Protein AF-A0A528D7B2-F1 (afdb_monomer_lite)

Structure (mmCIF, N/CA/C/O backbone):
data_AF-A0A528D7B2-F1
#
_entry.id   AF-A0A528D7B2-F1
#
loop_
_atom_site.group_PDB
_atom_site.id
_atom_site.type_symbol
_atom_site.label_atom_id
_atom_site.label_alt_id
_atom_site.label_comp_id
_atom_site.label_asym_id
_atom_site.label_entity_id
_atom_site.label_seq_id
_atom_site.pdbx_PDB_ins_code
_atom_site.Cartn_x
_atom_site.Cartn_y
_atom_site.Cartn_z
_atom_site.occupancy
_atom_site.B_iso_or_equiv
_atom_site.auth_seq_id
_atom_site.auth_comp_id
_atom_site.auth_asym_id
_atom_site.auth_atom_id
_atom_site.pdbx_PDB_model_num
ATOM 1 N N . LEU A 1 1 ? -7.031 9.796 5.346 1.00 49.62 1 LEU A N 1
ATOM 2 C CA . LEU A 1 1 ? -7.112 8.997 4.097 1.00 49.62 1 LEU A CA 1
ATOM 3 C C . LEU A 1 1 ? -6.552 9.745 2.885 1.00 49.62 1 LEU A C 1
ATOM 5 O O . LEU A 1 1 ? -5.576 9.276 2.320 1.00 49.62 1 LEU A O 1
ATOM 9 N N . ALA A 1 2 ? -7.066 10.927 2.520 1.00 50.53 2 ALA A N 1
ATOM 10 C CA . ALA A 1 2 ? -6.559 11.677 1.358 1.00 50.53 2 ALA A CA 1
ATOM 11 C C . ALA A 1 2 ? -5.067 12.076 1.454 1.00 50.53 2 ALA A C 1
ATOM 13 O O . ALA A 1 2 ? -4.365 12.083 0.445 1.00 50.53 2 ALA A O 1
ATOM 14 N N . ASP A 1 3 ? -4.560 12.346 2.661 1.00 44.81 3 ASP A N 1
ATOM 15 C CA . ASP A 1 3 ? -3.139 12.661 2.868 1.00 44.81 3 ASP A CA 1
ATOM 16 C C . ASP A 1 3 ? -2.225 11.432 2.774 1.00 44.81 3 ASP A C 1
ATOM 18 O O . ASP A 1 3 ? -1.130 11.539 2.232 1.00 44.81 3 ASP A O 1
ATOM 22 N N . ALA A 1 4 ? -2.704 10.243 3.161 1.00 49.66 4 ALA A N 1
ATOM 23 C CA . ALA A 1 4 ? -1.969 8.985 2.987 1.00 49.66 4 ALA A CA 1
ATOM 24 C C . ALA A 1 4 ? -1.818 8.619 1.498 1.00 49.66 4 ALA A C 1
ATOM 26 O O . ALA A 1 4 ? -0.745 8.216 1.056 1.00 49.66 4 ALA A O 1
ATOM 27 N N . VAL A 1 5 ? -2.860 8.868 0.697 1.00 52.22 5 VAL A N 1
ATOM 28 C CA . VAL A 1 5 ? -2.845 8.676 -0.766 1.00 52.22 5 VAL A CA 1
ATOM 29 C C . VAL A 1 5 ? -1.933 9.692 -1.462 1.00 52.22 5 VAL A C 1
ATOM 31 O O . VAL A 1 5 ? -1.262 9.371 -2.444 1.00 52.22 5 VAL A O 1
ATOM 34 N N . ARG A 1 6 ? -1.850 10.925 -0.953 1.00 55.81 6 ARG A N 1
ATOM 35 C CA . ARG A 1 6 ? -0.893 11.923 -1.457 1.00 55.81 6 ARG A CA 1
ATOM 36 C C . ARG A 1 6 ? 0.548 11.580 -1.086 1.00 55.81 6 ARG A C 1
ATOM 38 O O . ARG A 1 6 ? 1.442 11.765 -1.909 1.00 55.81 6 ARG A O 1
ATOM 45 N N . GLN A 1 7 ? 0.772 11.026 0.101 1.00 54.12 7 GLN A N 1
ATOM 46 C CA . GLN A 1 7 ? 2.093 10.589 0.545 1.00 54.12 7 GLN A CA 1
ATOM 47 C C . GLN A 1 7 ? 2.577 9.344 -0.226 1.00 54.12 7 GLN A C 1
ATOM 49 O O . GLN A 1 7 ? 3.732 9.314 -0.647 1.00 54.12 7 GLN A O 1
ATOM 54 N N . GLN A 1 8 ? 1.682 8.396 -0.545 1.00 59.31 8 GLN A N 1
ATOM 55 C CA . GLN A 1 8 ? 1.942 7.283 -1.473 1.00 59.31 8 GLN A CA 1
ATOM 56 C C . GLN A 1 8 ? 2.262 7.783 -2.896 1.00 59.31 8 GLN A C 1
ATOM 58 O O . GLN A 1 8 ? 3.213 7.321 -3.523 1.00 59.31 8 GLN A O 1
ATOM 63 N N . ASN A 1 9 ? 1.517 8.772 -3.402 1.00 58.03 9 ASN A N 1
ATOM 64 C CA . ASN A 1 9 ? 1.776 9.355 -4.721 1.00 58.03 9 ASN A CA 1
ATOM 65 C C . ASN A 1 9 ? 3.124 10.089 -4.805 1.00 58.03 9 ASN A C 1
ATOM 67 O O . ASN A 1 9 ? 3.759 10.064 -5.855 1.00 58.03 9 ASN A O 1
ATOM 71 N N . ASN A 1 10 ? 3.592 10.706 -3.718 1.00 57.16 10 ASN A N 1
ATOM 72 C CA . ASN A 1 10 ? 4.919 11.324 -3.675 1.00 57.16 10 ASN A CA 1
ATOM 73 C C . ASN A 1 10 ? 6.057 10.291 -3.582 1.00 57.16 10 ASN A C 1
ATOM 75 O O . ASN A 1 10 ? 7.114 10.527 -4.158 1.00 57.16 10 ASN A O 1
ATOM 79 N N . LEU A 1 11 ? 5.841 9.136 -2.942 1.00 58.62 11 LEU A N 1
ATOM 80 C CA . LEU A 1 11 ? 6.828 8.045 -2.883 1.00 58.62 11 LEU A CA 1
ATOM 81 C C . LEU A 1 11 ? 6.953 7.288 -4.216 1.00 58.62 11 LEU A C 1
ATOM 83 O O . LEU A 1 11 ? 8.066 6.994 -4.648 1.00 58.62 11 LEU A O 1
ATOM 87 N N . ARG A 1 12 ? 5.837 7.088 -4.929 1.00 62.34 12 ARG A N 1
ATOM 88 C CA . ARG A 1 12 ? 5.813 6.578 -6.314 1.00 62.34 12 ARG A CA 1
ATOM 89 C C . ARG A 1 12 ? 6.588 7.485 -7.275 1.00 62.34 12 ARG A C 1
ATOM 91 O O . ARG A 1 12 ? 7.337 7.017 -8.122 1.00 62.34 12 ARG A O 1
ATOM 98 N N . ARG A 1 13 ? 6.469 8.801 -7.100 1.00 57.94 13 ARG A N 1
ATOM 99 C CA . ARG A 1 13 ? 7.215 9.784 -7.902 1.00 57.94 13 ARG A CA 1
ATOM 100 C C . ARG A 1 13 ? 8.696 9.869 -7.525 1.00 57.94 13 ARG A C 1
ATOM 102 O O . ARG A 1 13 ? 9.513 10.217 -8.369 1.00 57.94 13 ARG A O 1
ATOM 109 N N . LEU A 1 14 ? 9.054 9.515 -6.289 1.00 49.34 14 LEU A N 1
ATOM 110 C CA . LEU A 1 14 ? 10.447 9.368 -5.863 1.00 49.34 14 LEU A CA 1
ATOM 111 C C . LEU A 1 14 ? 11.113 8.162 -6.565 1.00 49.34 14 LEU A C 1
ATOM 113 O O . LEU A 1 14 ? 12.231 8.318 -7.048 1.00 49.34 14 LEU A O 1
ATOM 117 N 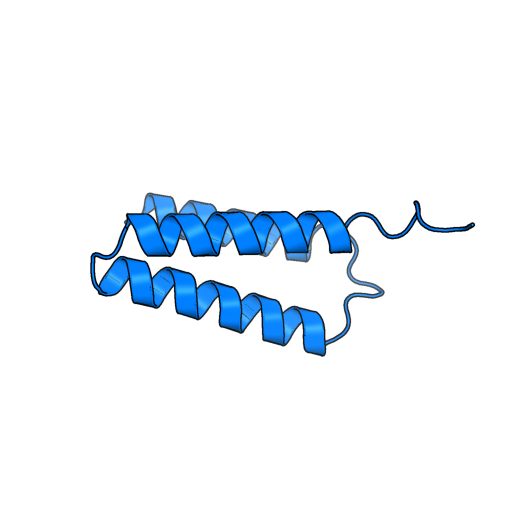N . GLN A 1 15 ? 10.401 7.029 -6.722 1.00 54.53 15 GLN A N 1
ATOM 118 C CA . GLN A 1 15 ? 10.811 5.881 -7.562 1.00 54.53 15 GLN A CA 1
ATOM 119 C C . GLN A 1 15 ? 10.938 6.251 -9.051 1.00 54.53 15 GLN A C 1
ATOM 121 O O . GLN A 1 15 ? 11.877 5.825 -9.708 1.00 54.53 15 GLN A O 1
ATOM 126 N N . GLU A 1 16 ? 10.036 7.082 -9.580 1.00 49.62 16 GLU A N 1
ATOM 127 C CA . GLU A 1 16 ? 10.107 7.588 -10.964 1.00 49.62 16 GLU A CA 1
ATOM 128 C C . GLU A 1 16 ? 11.282 8.570 -11.191 1.00 49.62 16 GLU A C 1
ATOM 130 O O . GLU A 1 16 ? 11.718 8.744 -12.326 1.00 49.62 16 GLU A O 1
ATOM 135 N N . SER A 1 17 ? 11.812 9.207 -10.135 1.00 49.25 17 SER A N 1
ATOM 136 C CA . SER A 1 17 ? 12.879 10.226 -10.230 1.00 49.25 17 SER A CA 1
ATOM 137 C C . SER A 1 17 ? 14.290 9.733 -9.876 1.00 49.25 17 SER A C 1
ATOM 139 O O . SER A 1 17 ? 15.272 10.355 -10.280 1.00 49.25 17 SER A O 1
ATOM 141 N N . ALA A 1 18 ? 14.414 8.620 -9.148 1.00 49.31 18 ALA A N 1
ATOM 142 C CA . ALA A 1 18 ? 15.691 8.026 -8.766 1.00 49.31 18 ALA A CA 1
ATOM 143 C C . ALA A 1 18 ? 16.052 6.847 -9.697 1.00 49.31 18 ALA A C 1
ATOM 145 O O . ALA A 1 18 ? 15.730 5.703 -9.409 1.00 49.31 18 ALA A O 1
ATOM 146 N N . GLY A 1 19 ? 16.744 7.137 -10.807 1.00 52.03 19 GLY A N 1
ATOM 147 C CA . GLY A 1 19 ? 17.687 6.205 -11.455 1.00 52.03 19 GLY A CA 1
ATOM 148 C C . GLY A 1 19 ? 17.102 4.998 -12.201 1.00 52.03 19 GLY A C 1
ATOM 149 O O . GLY A 1 19 ? 17.415 3.857 -11.883 1.00 52.03 19 GLY A O 1
ATOM 150 N N . PHE A 1 20 ? 16.287 5.242 -13.223 1.00 48.66 20 PHE A N 1
ATOM 151 C CA . PHE A 1 20 ? 15.545 4.227 -13.983 1.00 48.66 20 PHE A CA 1
ATOM 152 C C . PHE A 1 20 ? 16.347 3.417 -15.029 1.00 48.66 20 PHE A C 1
ATOM 154 O O . PHE A 1 20 ? 15.767 3.001 -16.028 1.00 48.66 20 PHE A O 1
ATOM 161 N N . GLU A 1 21 ? 17.646 3.167 -14.843 1.00 51.91 21 GLU A N 1
ATOM 162 C CA . GLU A 1 21 ? 18.375 2.282 -15.777 1.00 51.91 21 GLU A CA 1
ATOM 163 C C . GLU A 1 21 ? 18.480 0.816 -15.307 1.00 51.91 21 GLU A C 1
ATOM 165 O O . GLU A 1 21 ? 18.600 -0.053 -16.164 1.00 51.91 21 GLU A O 1
ATOM 170 N N . GLU A 1 22 ? 18.334 0.477 -14.011 1.00 56.12 22 GLU A N 1
ATOM 171 C CA . GLU A 1 22 ? 18.648 -0.897 -13.540 1.00 56.12 22 GLU A CA 1
ATOM 172 C C . GLU A 1 22 ? 17.789 -1.467 -12.382 1.00 56.12 22 GLU A C 1
ATOM 174 O O . GLU A 1 22 ? 18.273 -2.304 -11.623 1.00 56.12 22 GLU A O 1
ATOM 179 N N . LEU A 1 23 ? 16.518 -1.087 -12.188 1.00 62.91 23 LEU A N 1
ATOM 180 C CA . LEU A 1 23 ? 15.656 -1.853 -11.261 1.00 62.91 23 LEU A CA 1
ATOM 181 C C . LEU A 1 23 ? 15.055 -3.071 -11.986 1.00 62.91 23 LEU A C 1
ATOM 183 O O . LEU A 1 23 ? 14.271 -2.876 -12.917 1.00 62.91 23 LEU A O 1
ATOM 187 N N . PRO A 1 24 ? 15.369 -4.318 -11.573 1.00 73.81 24 PRO A N 1
ATOM 188 C CA . PRO A 1 24 ? 14.796 -5.506 -12.198 1.00 73.81 24 PRO A CA 1
ATOM 189 C C . PRO A 1 24 ? 13.272 -5.508 -12.068 1.00 73.81 24 PRO A C 1
ATOM 191 O O . PRO A 1 24 ? 12.727 -5.097 -11.036 1.00 73.81 24 PRO A O 1
ATOM 194 N N . ALA A 1 25 ? 12.581 -6.003 -13.095 1.00 74.44 25 ALA A N 1
ATOM 195 C CA . ALA A 1 25 ? 11.120 -6.067 -13.130 1.00 74.44 25 ALA A CA 1
ATOM 196 C C . ALA A 1 25 ? 10.548 -6.804 -11.907 1.00 74.44 25 ALA A C 1
ATOM 198 O O . ALA A 1 25 ? 9.532 -6.401 -11.340 1.00 74.44 25 ALA A O 1
ATOM 199 N N . GLU A 1 26 ? 11.265 -7.818 -11.429 1.00 78.44 26 GLU A N 1
ATOM 200 C CA . GLU A 1 26 ? 10.926 -8.601 -10.249 1.00 78.44 26 GLU A CA 1
ATOM 201 C C . GLU A 1 26 ? 10.899 -7.743 -8.978 1.00 78.44 26 GLU A C 1
ATOM 203 O O . GLU A 1 26 ? 10.046 -7.944 -8.110 1.00 78.44 26 GLU A O 1
ATOM 208 N N . ARG A 1 27 ? 11.790 -6.746 -8.851 1.00 79.06 27 ARG A N 1
ATOM 209 C CA . ARG A 1 27 ? 11.793 -5.856 -7.681 1.00 79.06 27 ARG A CA 1
ATOM 210 C C . ARG A 1 27 ? 10.620 -4.883 -7.715 1.00 79.06 27 ARG A C 1
ATOM 212 O O . ARG A 1 27 ? 10.065 -4.574 -6.659 1.00 79.06 27 ARG A O 1
ATOM 219 N N . ILE A 1 28 ? 10.224 -4.437 -8.905 1.00 78.00 28 ILE A N 1
ATOM 220 C CA . ILE A 1 28 ? 9.041 -3.591 -9.093 1.00 78.00 28 ILE A CA 1
ATOM 221 C C . ILE A 1 28 ? 7.782 -4.376 -8.705 1.00 78.00 28 ILE A C 1
ATOM 223 O O . ILE A 1 28 ? 7.000 -3.911 -7.876 1.00 78.00 28 ILE A O 1
ATOM 227 N N . GLU A 1 29 ? 7.623 -5.597 -9.219 1.00 81.62 29 GLU A N 1
ATOM 228 C CA . GLU A 1 29 ? 6.497 -6.480 -8.890 1.00 81.62 29 GLU A CA 1
ATOM 229 C C . GLU A 1 29 ? 6.416 -6.767 -7.383 1.00 81.62 29 GLU A C 1
ATOM 231 O O . GLU A 1 29 ? 5.347 -6.687 -6.772 1.00 81.62 29 GLU A O 1
ATOM 236 N N . GLN A 1 30 ? 7.564 -7.033 -6.761 1.00 83.94 30 GLN A N 1
ATOM 237 C CA . GLN A 1 30 ? 7.669 -7.266 -5.328 1.00 83.94 30 GLN A CA 1
ATOM 238 C C . GLN A 1 30 ? 7.288 -6.021 -4.505 1.00 83.94 30 GLN A C 1
ATOM 240 O O . GLN A 1 30 ? 6.509 -6.126 -3.558 1.00 83.94 30 GLN A O 1
ATOM 245 N N . SER A 1 31 ? 7.759 -4.834 -4.901 1.00 81.69 31 SER A N 1
ATOM 246 C CA . SER A 1 31 ? 7.377 -3.558 -4.280 1.00 81.69 31 SER A CA 1
ATOM 247 C C . SER A 1 31 ? 5.865 -3.322 -4.361 1.00 81.69 31 SER A C 1
ATOM 249 O O . SER A 1 31 ? 5.255 -2.871 -3.393 1.00 81.69 31 SER A O 1
ATOM 251 N N . CYS A 1 32 ? 5.233 -3.650 -5.492 1.00 82.81 32 CYS A N 1
ATOM 252 C CA . CYS A 1 32 ? 3.784 -3.534 -5.652 1.00 82.81 32 CYS A CA 1
ATOM 253 C C . CYS A 1 32 ? 3.018 -4.478 -4.715 1.00 82.81 32 CYS A C 1
ATOM 255 O O . CYS A 1 32 ? 2.044 -4.055 -4.094 1.00 82.81 32 CYS A O 1
ATOM 257 N N . ARG A 1 33 ? 3.465 -5.731 -4.566 1.00 87.56 33 ARG A N 1
ATOM 258 C CA . ARG A 1 33 ? 2.850 -6.691 -3.631 1.00 87.56 33 ARG A C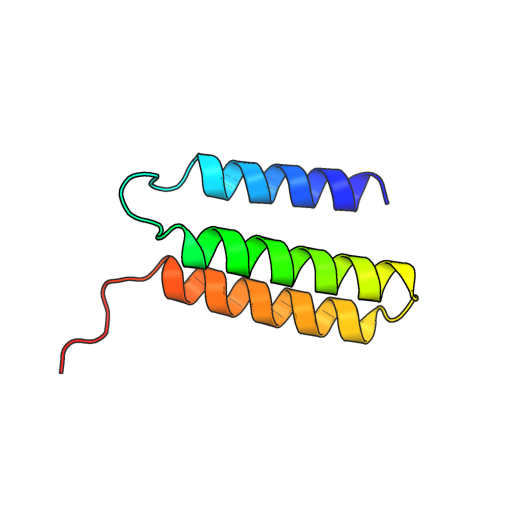A 1
ATOM 259 C C . ARG A 1 33 ? 2.959 -6.242 -2.176 1.00 87.56 33 ARG A C 1
ATOM 261 O O . ARG A 1 33 ? 1.985 -6.339 -1.437 1.00 87.56 33 ARG A O 1
ATOM 268 N N . GLU A 1 34 ? 4.116 -5.721 -1.778 1.00 87.69 34 GLU A N 1
ATOM 269 C CA . GLU A 1 34 ? 4.336 -5.178 -0.431 1.00 87.69 34 GLU A CA 1
ATOM 270 C C . GLU A 1 34 ? 3.380 -4.015 -0.131 1.00 87.69 34 GLU A C 1
ATOM 272 O O . GLU A 1 34 ? 2.807 -3.948 0.954 1.00 87.69 34 GLU A O 1
ATOM 277 N N . HIS A 1 35 ? 3.146 -3.132 -1.106 1.00 88.00 35 HIS A N 1
ATOM 278 C CA . HIS A 1 35 ? 2.180 -2.044 -0.957 1.00 88.00 35 HIS A CA 1
ATOM 279 C C . HIS A 1 35 ? 0.737 -2.524 -0.828 1.00 88.00 35 HIS A C 1
ATOM 281 O O . HIS A 1 35 ? 0.006 -1.976 -0.006 1.00 88.00 35 HIS A O 1
ATOM 287 N N . LEU A 1 36 ? 0.329 -3.532 -1.602 1.00 88.62 36 LEU A N 1
ATOM 288 C CA . LEU A 1 36 ? -1.012 -4.109 -1.480 1.00 88.62 36 LEU A CA 1
ATOM 289 C C . LEU A 1 36 ? -1.226 -4.705 -0.085 1.00 88.62 36 LEU A C 1
ATOM 291 O O . LEU A 1 36 ? -2.209 -4.367 0.558 1.00 88.62 36 LEU A O 1
ATOM 295 N N . ALA A 1 37 ? -0.252 -5.448 0.445 1.00 91.06 37 ALA A N 1
ATOM 296 C CA . ALA A 1 37 ? -0.341 -5.997 1.799 1.00 91.06 37 ALA A CA 1
ATOM 297 C C . ALA A 1 37 ? -0.473 -4.912 2.888 1.00 91.06 37 ALA A C 1
ATOM 299 O O . ALA A 1 37 ? -1.203 -5.090 3.861 1.00 91.06 37 ALA A O 1
ATOM 300 N N . ILE A 1 38 ? 0.214 -3.772 2.731 1.00 87.88 38 ILE A N 1
ATOM 301 C CA . ILE A 1 38 ? 0.072 -2.625 3.644 1.00 87.88 38 ILE A CA 1
ATOM 302 C C . ILE A 1 38 ? -1.351 -2.057 3.571 1.00 87.88 38 ILE A C 1
ATOM 304 O O . ILE A 1 38 ? -1.934 -1.744 4.607 1.00 87.88 38 ILE A O 1
ATOM 308 N N . LEU A 1 39 ? -1.907 -1.907 2.365 1.00 89.62 39 LEU A N 1
ATOM 309 C CA . LEU A 1 39 ? -3.257 -1.376 2.168 1.00 89.62 39 LEU A CA 1
ATOM 310 C C . LEU A 1 39 ? -4.330 -2.329 2.707 1.00 89.62 39 LEU A C 1
ATOM 312 O O . LEU A 1 39 ? -5.239 -1.855 3.383 1.00 89.62 39 LEU A O 1
ATOM 316 N N . ASP A 1 40 ? -4.171 -3.636 2.503 1.00 92.62 40 ASP A N 1
ATOM 317 C CA . ASP A 1 40 ? -5.071 -4.665 3.036 1.00 92.62 40 ASP A CA 1
ATOM 318 C C . ASP A 1 40 ? -5.107 -4.619 4.573 1.00 92.62 40 ASP A C 1
ATOM 320 O O . ASP A 1 40 ? -6.178 -4.634 5.180 1.00 92.62 40 ASP A O 1
ATOM 324 N N . ALA A 1 41 ? -3.944 -4.476 5.220 1.00 91.00 41 ALA A N 1
ATOM 325 C CA . ALA A 1 41 ? -3.857 -4.342 6.675 1.00 91.00 41 ALA A CA 1
ATOM 326 C C . ALA A 1 41 ? -4.507 -3.039 7.183 1.00 91.00 41 ALA A C 1
ATOM 328 O O . ALA A 1 41 ? -5.182 -3.037 8.213 1.00 91.00 41 ALA A O 1
ATOM 329 N N . VAL A 1 42 ? -4.356 -1.926 6.452 1.00 89.69 42 VAL A N 1
ATOM 330 C CA . VAL A 1 42 ? -5.047 -0.665 6.778 1.00 89.69 42 VAL A CA 1
ATOM 331 C C . VAL A 1 42 ? -6.562 -0.815 6.636 1.00 89.69 42 VAL A C 1
ATOM 333 O O . VAL A 1 42 ? -7.297 -0.329 7.496 1.00 89.69 42 VAL A O 1
ATOM 336 N N . GLU A 1 43 ? -7.036 -1.471 5.577 1.00 89.69 43 GLU A N 1
ATOM 337 C CA . GLU A 1 43 ? -8.464 -1.686 5.319 1.00 89.69 43 GLU A CA 1
ATOM 338 C C . GLU A 1 43 ? -9.103 -2.615 6.359 1.00 89.69 43 GLU A C 1
ATOM 340 O O . GLU A 1 43 ? -10.214 -2.352 6.819 1.00 89.69 43 GLU A O 1
ATOM 345 N N . ALA A 1 44 ? -8.367 -3.631 6.816 1.00 93.25 44 ALA A N 1
ATOM 346 C CA . ALA A 1 44 ? -8.770 -4.504 7.916 1.00 93.25 44 ALA A CA 1
ATOM 347 C C . ALA A 1 44 ? -8.772 -3.805 9.294 1.00 93.25 44 ALA A C 1
ATOM 349 O O . ALA A 1 44 ? -9.236 -4.379 10.279 1.00 93.25 44 ALA A O 1
ATOM 350 N N . GLY A 1 45 ? -8.267 -2.568 9.386 1.00 92.50 45 GLY A N 1
ATOM 351 C CA . GLY A 1 45 ? -8.115 -1.836 10.646 1.00 92.50 45 GLY A CA 1
ATOM 352 C C . GLY A 1 45 ? -6.932 -2.311 11.499 1.00 92.50 45 GLY A C 1
ATOM 353 O O . GLY A 1 45 ? -6.779 -1.873 12.640 1.00 92.50 45 GLY A O 1
ATOM 354 N N . GLU A 1 46 ? -6.068 -3.164 10.950 1.00 96.88 46 GLU A N 1
ATOM 355 C CA . GLU A 1 46 ? -4.881 -3.720 11.600 1.00 96.88 46 GLU A CA 1
ATOM 356 C C . GLU A 1 46 ? -3.701 -2.741 11.498 1.00 96.88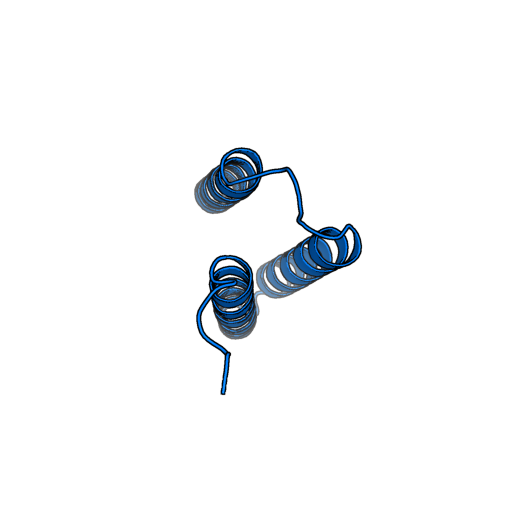 46 GLU A C 1
ATOM 358 O O . GLU A 1 46 ? -2.683 -2.992 10.853 1.00 96.88 46 GLU A O 1
ATOM 363 N N . ILE A 1 47 ? -3.840 -1.574 12.128 1.00 90.69 47 ILE A N 1
ATOM 364 C CA . ILE A 1 47 ? -2.894 -0.461 11.954 1.00 90.69 47 ILE A CA 1
ATOM 365 C C . ILE A 1 47 ? -1.468 -0.816 12.403 1.00 90.69 47 ILE A C 1
ATOM 367 O O 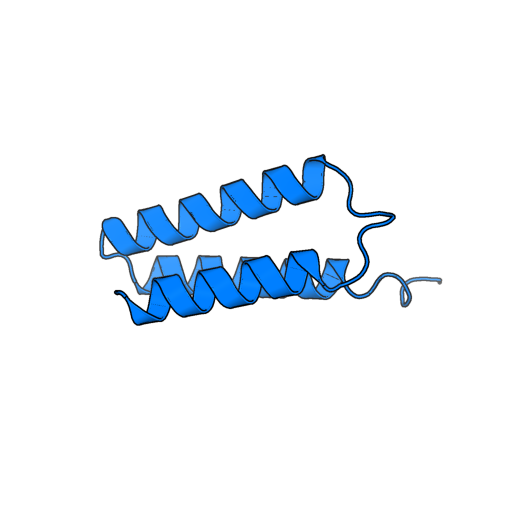. ILE A 1 47 ? -0.509 -0.447 11.729 1.00 90.69 47 ILE A O 1
ATOM 371 N N . GLU A 1 48 ? -1.316 -1.567 13.495 1.00 93.25 48 GLU A N 1
ATOM 372 C CA . GLU A 1 48 ? -0.007 -2.028 13.988 1.00 93.25 48 GLU A CA 1
ATOM 373 C C . GLU A 1 48 ? 0.678 -2.969 12.984 1.00 93.25 48 GLU A C 1
ATOM 375 O O . GLU A 1 48 ? 1.897 -2.937 12.796 1.00 93.25 48 GLU A O 1
ATOM 380 N N . TRP A 1 49 ? -0.117 -3.777 12.282 1.00 93.25 49 TRP A N 1
ATOM 381 C CA . TRP A 1 49 ? 0.378 -4.685 11.259 1.00 93.25 49 TRP A CA 1
ATOM 382 C C . TRP A 1 49 ? 0.751 -3.945 9.972 1.00 93.25 49 TRP A C 1
ATOM 384 O O . TRP A 1 49 ? 1.844 -4.140 9.433 1.00 93.25 49 TRP A O 1
ATOM 394 N N . ALA A 1 50 ? -0.093 -3.010 9.534 1.00 91.50 50 ALA A N 1
ATOM 395 C CA . ALA A 1 50 ? 0.215 -2.113 8.426 1.00 91.50 50 ALA A CA 1
ATOM 396 C C . ALA A 1 50 ? 1.509 -1.317 8.672 1.00 91.50 50 ALA A C 1
ATOM 398 O O . ALA A 1 50 ? 2.329 -1.152 7.765 1.00 91.50 50 ALA A O 1
ATOM 399 N N . GLU A 1 51 ? 1.727 -0.858 9.908 1.00 90.88 51 GLU A N 1
ATOM 400 C CA . GLU A 1 51 ? 2.955 -0.176 10.315 1.00 90.88 51 GLU A CA 1
ATOM 401 C C . GLU A 1 51 ? 4.179 -1.092 10.187 1.00 90.88 51 GLU A C 1
ATOM 403 O O . GLU A 1 51 ? 5.204 -0.688 9.625 1.00 90.88 51 GLU A O 1
ATOM 408 N N . ALA A 1 52 ? 4.089 -2.329 10.678 1.00 94.69 52 ALA A N 1
ATOM 409 C CA . ALA A 1 52 ? 5.177 -3.297 10.589 1.00 94.69 52 ALA A CA 1
ATOM 410 C C . ALA A 1 52 ? 5.559 -3.593 9.128 1.00 94.69 52 ALA A C 1
ATOM 412 O O . ALA A 1 52 ? 6.748 -3.591 8.784 1.00 94.69 52 ALA A O 1
ATOM 413 N N . LEU A 1 53 ? 4.557 -3.773 8.263 1.00 92.62 53 LEU A N 1
ATOM 414 C CA . LEU A 1 53 ? 4.733 -3.989 6.828 1.00 92.62 53 LEU A CA 1
ATOM 415 C C . LEU A 1 53 ? 5.380 -2.777 6.142 1.00 92.62 53 LEU A C 1
ATOM 417 O O . LEU A 1 53 ? 6.345 -2.934 5.390 1.00 92.62 53 LEU A O 1
ATO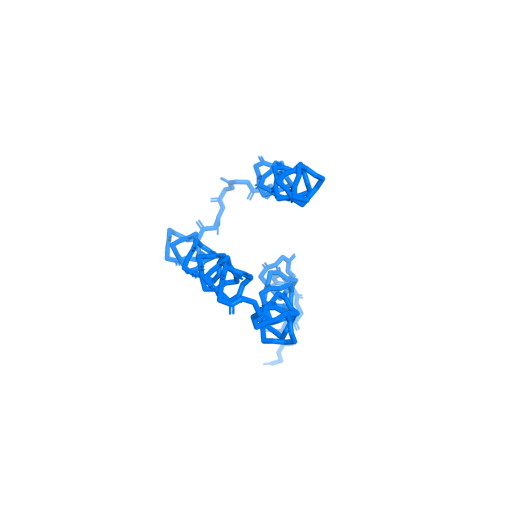M 421 N N . LEU A 1 54 ? 4.937 -1.558 6.461 1.00 87.31 54 LEU A N 1
ATOM 422 C CA . LEU A 1 54 ? 5.530 -0.333 5.923 1.00 87.31 54 LEU A CA 1
ATOM 423 C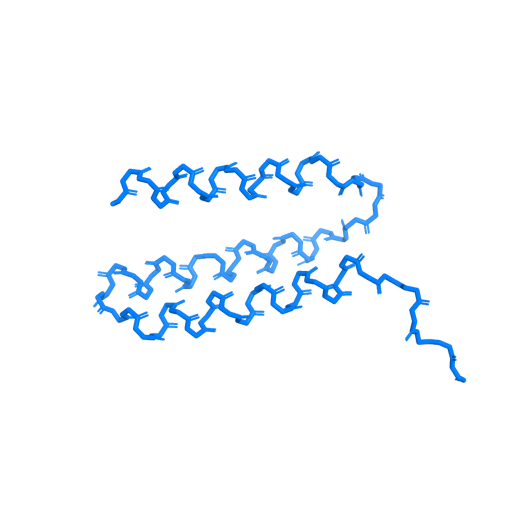 C . LEU A 1 54 ? 6.991 -0.159 6.361 1.00 87.31 54 LEU A C 1
ATOM 425 O O . LEU A 1 54 ? 7.850 0.178 5.543 1.00 87.31 54 LEU A O 1
ATOM 429 N N . ARG A 1 55 ? 7.308 -0.440 7.631 1.00 86.69 55 ARG A N 1
ATOM 430 C CA . ARG A 1 55 ? 8.690 -0.407 8.141 1.00 86.69 55 ARG A CA 1
ATOM 431 C C . ARG A 1 55 ? 9.585 -1.409 7.415 1.00 86.69 55 ARG A C 1
ATOM 433 O O . ARG A 1 55 ? 10.742 -1.097 7.143 1.00 86.69 55 ARG A O 1
ATOM 440 N N . GLN A 1 56 ? 9.071 -2.598 7.106 1.00 89.50 56 GLN A N 1
ATOM 441 C CA . GLN A 1 56 ? 9.810 -3.609 6.352 1.00 89.50 56 GLN A CA 1
ATOM 442 C C . GLN A 1 56 ? 10.062 -3.174 4.905 1.00 89.50 56 GLN A C 1
ATOM 444 O O . GLN A 1 56 ? 11.197 -3.256 4.436 1.00 89.50 56 GLN A O 1
ATOM 449 N N . HIS A 1 57 ? 9.034 -2.663 4.231 1.00 85.88 57 HIS A N 1
ATOM 450 C CA . HIS A 1 57 ? 9.128 -2.174 2.859 1.00 85.88 57 HIS A CA 1
ATOM 451 C C . HIS A 1 57 ? 10.182 -1.057 2.714 1.00 85.88 57 HIS A C 1
ATOM 453 O O . HIS A 1 57 ? 11.032 -1.106 1.823 1.00 85.88 57 HIS A O 1
ATOM 459 N N . LEU A 1 58 ? 10.195 -0.089 3.641 1.00 80.56 58 LEU A N 1
ATOM 460 C CA . LEU A 1 58 ? 11.173 1.006 3.646 1.00 80.56 58 LEU A CA 1
ATOM 461 C C . LEU A 1 58 ? 12.610 0.522 3.886 1.00 80.56 58 LEU A C 1
ATOM 463 O O . LEU A 1 58 ? 13.530 1.015 3.232 1.00 80.56 58 LEU A O 1
ATOM 467 N N . ARG A 1 59 ? 12.814 -0.459 4.781 1.00 82.62 59 ARG A N 1
ATOM 468 C CA . ARG A 1 59 ? 14.137 -1.073 4.993 1.00 82.62 59 ARG A CA 1
ATOM 469 C C . ARG A 1 59 ? 14.664 -1.689 3.703 1.00 82.62 59 ARG A C 1
ATOM 471 O O . ARG A 1 59 ? 15.764 -1.354 3.277 1.00 82.62 59 ARG A O 1
ATOM 478 N N . GLN A 1 60 ? 13.853 -2.504 3.037 1.00 79.31 60 GLN A N 1
ATOM 479 C CA . GLN A 1 60 ? 14.257 -3.144 1.788 1.00 79.31 60 GLN A CA 1
ATOM 480 C C . GLN A 1 60 ? 14.535 -2.109 0.696 1.00 79.31 60 GLN A C 1
ATOM 482 O O . GLN A 1 60 ? 15.585 -2.156 0.068 1.00 79.31 60 GLN A O 1
ATOM 487 N N . ALA A 1 61 ? 13.655 -1.123 0.498 1.00 74.19 61 ALA A N 1
ATOM 488 C CA . ALA A 1 61 ? 13.886 -0.057 -0.479 1.00 74.19 61 ALA A CA 1
ATOM 489 C C . ALA A 1 61 ? 15.220 0.685 -0.249 1.00 74.19 61 ALA A C 1
ATOM 491 O O . ALA A 1 61 ? 15.916 0.992 -1.215 1.00 74.19 61 ALA A O 1
ATOM 492 N N . SER A 1 62 ? 15.612 0.913 1.012 1.00 69.62 62 SER A N 1
ATOM 493 C CA . SER A 1 62 ? 16.900 1.539 1.347 1.00 69.62 62 SER A CA 1
ATOM 494 C C . SER A 1 62 ? 18.120 0.653 1.058 1.00 69.62 62 SER A C 1
ATOM 496 O O . SER A 1 62 ? 19.166 1.162 0.654 1.00 69.62 62 SER A O 1
ATOM 498 N N . GLU A 1 63 ? 17.982 -0.667 1.202 1.00 69.94 63 GLU A N 1
ATOM 499 C CA . GLU A 1 63 ? 19.030 -1.635 0.857 1.00 69.94 63 GLU A CA 1
ATOM 500 C C . GLU A 1 63 ? 19.227 -1.715 -0.663 1.00 69.94 63 GLU A C 1
ATOM 502 O O . GLU A 1 63 ? 20.360 -1.725 -1.137 1.00 69.94 63 GLU A O 1
ATOM 507 N N . PHE A 1 64 ? 18.139 -1.676 -1.440 1.00 65.12 64 PHE A N 1
ATOM 508 C CA . PHE A 1 64 ? 18.196 -1.653 -2.908 1.00 65.12 64 PHE A CA 1
ATOM 509 C C . PHE A 1 64 ? 18.755 -0.338 -3.471 1.00 65.12 64 PHE A C 1
ATOM 511 O O . PHE A 1 64 ? 19.460 -0.358 -4.475 1.00 65.12 64 PHE A O 1
ATOM 518 N N . ALA A 1 65 ? 18.491 0.797 -2.819 1.00 60.66 65 ALA A N 1
ATOM 519 C CA . ALA A 1 65 ? 19.052 2.094 -3.203 1.00 60.66 65 ALA A CA 1
ATOM 520 C C . ALA A 1 65 ? 20.545 2.260 -2.839 1.00 60.66 65 ALA A C 1
ATOM 522 O O . ALA A 1 65 ? 21.135 3.287 -3.172 1.00 60.66 65 ALA A O 1
ATOM 523 N N . SER A 1 66 ? 21.167 1.264 -2.189 1.00 54.66 66 SER A N 1
ATOM 524 C CA . SER A 1 66 ? 22.567 1.298 -1.741 1.00 54.66 66 SER A CA 1
ATOM 525 C C . SER A 1 66 ? 23.410 0.160 -2.358 1.00 54.66 66 SER A C 1
ATOM 527 O O . SER A 1 66 ? 23.854 -0.727 -1.628 1.00 54.66 66 SER A O 1
ATOM 529 N N . PRO A 1 67 ? 23.698 0.141 -3.678 1.00 52.09 67 PRO A N 1
ATOM 530 C CA . PRO A 1 67 ? 24.363 -1.005 -4.310 1.00 52.09 67 PRO A CA 1
ATOM 531 C C . PRO A 1 67 ? 25.869 -1.165 -4.000 1.00 52.09 67 PRO A C 1
ATOM 533 O O . PRO A 1 67 ? 26.492 -2.074 -4.539 1.00 52.09 67 PRO A O 1
ATOM 536 N N . GLN A 1 68 ? 26.506 -0.308 -3.183 1.00 52.12 68 GLN A N 1
ATOM 537 C CA . GLN A 1 68 ? 27.979 -0.146 -3.184 1.00 52.12 68 GLN A CA 1
ATOM 538 C C . GLN A 1 68 ? 28.763 -0.448 -1.895 1.00 52.12 68 GLN A C 1
ATOM 540 O O . GLN A 1 68 ? 29.934 -0.091 -1.812 1.00 52.12 68 GLN A O 1
ATOM 545 N N . GLN A 1 69 ? 28.228 -1.183 -0.915 1.00 48.00 69 GLN A N 1
ATOM 546 C CA . GLN A 1 69 ? 29.022 -1.562 0.273 1.00 48.00 69 GLN A CA 1
ATOM 547 C C . GLN A 1 69 ? 28.886 -3.031 0.687 1.00 48.00 69 GLN A C 1
ATOM 549 O O . GLN A 1 69 ? 28.602 -3.322 1.843 1.00 48.00 69 GLN A O 1
ATOM 554 N N . ARG A 1 70 ? 29.150 -3.980 -0.221 1.00 39.69 70 ARG A N 1
ATOM 555 C CA . ARG A 1 70 ? 29.568 -5.346 0.158 1.00 39.69 70 ARG A CA 1
ATOM 556 C C . ARG A 1 70 ? 30.544 -5.941 -0.865 1.00 39.69 70 ARG A C 1
ATOM 558 O O . ARG A 1 70 ? 30.173 -6.808 -1.644 1.00 39.69 70 ARG A O 1
ATOM 565 N N . SER A 1 71 ? 31.796 -5.490 -0.805 1.00 40.56 71 SER A N 1
ATOM 566 C CA . SER A 1 71 ? 32.956 -6.281 -1.236 1.00 40.56 71 SER A CA 1
ATOM 567 C C . SER A 1 71 ? 33.799 -6.596 -0.003 1.00 40.56 71 SER A C 1
ATOM 569 O O . SER A 1 71 ? 34.329 -5.675 0.620 1.00 40.56 71 SER A O 1
ATOM 571 N N . ILE A 1 72 ? 33.895 -7.879 0.346 1.00 38.53 72 ILE A N 1
ATOM 572 C CA . ILE A 1 72 ? 35.007 -8.475 1.099 1.00 38.53 72 ILE A CA 1
ATOM 573 C C . ILE A 1 72 ? 35.406 -9.726 0.327 1.00 38.53 72 ILE A C 1
ATOM 575 O O . ILE A 1 72 ? 34.476 -10.492 -0.015 1.00 38.53 72 ILE A O 1
#

Sequence (72 aa):
LADAVRQQNNLRRLQESAGFEELPAERIEQSCREHLAILDAVEAGEIEWAEALLRQHLRQASEFASPQQRSI

Secondary structure (DSSP, 8-state):
-HHHHHHHHHHHHHHHHS-TTS--HHHHHHHHHHHHHHHHHHHTT-HHHHHHHHHHHHHHHHHHT-TTS---

Radius of gyration: 13.77 Å; chains: 1; bounding box: 44×21×30 Å

pLDDT: mean 71.08, std 17.78, range [38.53, 96.88]

Foldseek 3Di:
DVVVVVVVVVVVVVVVVPDPPDDDPVVVVVLVVLVVQLVVCVVVVVPVVSVVSVVVSVVVVVVVSDPPPDDD